Protein AF-A0AAW0KE02-F1 (afdb_monomer_lite)

Sequence (74 aa):
MAVHLVMRITFLLLLTHELAKATPPIAKPSCRSSCGNLSIPYPFGIEPDYYMDPWFEIYCEISSDESTTLLKPS

pLDDT: mean 80.22, std 10.5, range [55.19, 91.94]

InterPro domains:
  IPR025287 Wall-associated receptor kinase, galacturonan-binding domain [PF13947] (31-70)

Secondary structure (DSSP, 8-state):
-HHHHHHHHHHHHHHT---------SSSTTS--EETTEE--TT-BSSTTSSSSGGGBEEEEE-SS-EEEEEPP-

Radius of gyration: 22.74 Å; chains: 1; bounding box: 37×27×67 Å

Structure (mmCIF, N/CA/C/O backbone):
data_AF-A0AAW0KE02-F1
#
_entry.id   AF-A0AAW0KE02-F1
#
loop_
_atom_site.group_PDB
_atom_site.id
_atom_site.type_symbol
_atom_site.label_atom_id
_atom_site.label_alt_id
_atom_site.label_comp_id
_atom_site.label_asym_id
_atom_site.label_entity_id
_atom_site.label_seq_id
_atom_site.pdbx_PDB_ins_code
_atom_site.Cartn_x
_atom_site.Cartn_y
_atom_site.Cartn_z
_atom_site.occupancy
_atom_site.B_iso_or_equiv
_atom_site.auth_seq_id
_atom_site.auth_comp_id
_atom_site.auth_asym_id
_atom_site.auth_atom_id
_atom_site.pdbx_PDB_model_num
ATOM 1 N N . MET A 1 1 ? 24.250 -18.695 -47.184 1.00 76.44 1 MET A N 1
ATOM 2 C CA . MET A 1 1 ? 23.681 -19.600 -46.154 1.00 76.44 1 MET A CA 1
ATOM 3 C C . MET A 1 1 ? 24.120 -19.209 -44.742 1.00 76.44 1 MET A C 1
ATOM 5 O O . MET A 1 1 ? 23.261 -18.854 -43.950 1.00 76.44 1 MET A O 1
ATOM 9 N N . ALA A 1 2 ? 25.426 -19.169 -44.441 1.00 81.12 2 ALA A N 1
ATOM 10 C CA . ALA A 1 2 ? 25.946 -18.829 -43.105 1.00 81.12 2 ALA A CA 1
ATOM 11 C C . ALA A 1 2 ? 25.611 -17.399 -42.632 1.00 81.12 2 ALA A C 1
ATOM 13 O O . ALA A 1 2 ? 25.125 -17.220 -41.524 1.00 81.12 2 ALA A O 1
ATOM 14 N N . VAL A 1 3 ? 25.766 -16.387 -43.494 1.00 86.06 3 VAL A N 1
ATOM 15 C CA . VAL A 1 3 ? 25.438 -14.982 -43.157 1.00 86.06 3 VAL A CA 1
ATOM 16 C C . VAL A 1 3 ? 23.964 -14.783 -42.793 1.00 86.06 3 VAL A C 1
ATOM 18 O O . VAL A 1 3 ? 23.625 -14.008 -41.908 1.00 86.06 3 VAL A O 1
ATOM 21 N N . HIS A 1 4 ? 23.086 -15.547 -43.441 1.00 85.00 4 HIS A N 1
ATOM 22 C CA . HIS A 1 4 ? 21.647 -15.502 -43.213 1.00 85.00 4 HIS A CA 1
ATOM 23 C C . HIS A 1 4 ? 21.263 -16.182 -41.892 1.00 85.00 4 HIS A C 1
ATOM 25 O O . HIS A 1 4 ? 20.311 -15.772 -41.233 1.00 85.00 4 HIS A O 1
ATOM 31 N N . LEU A 1 5 ? 22.021 -17.213 -41.504 1.00 86.56 5 LEU A N 1
ATOM 32 C CA . LEU A 1 5 ? 21.880 -17.890 -40.220 1.00 86.56 5 LEU A CA 1
ATOM 33 C C . LEU A 1 5 ? 22.328 -16.975 -39.072 1.00 86.56 5 LEU A C 1
ATOM 35 O O . LEU A 1 5 ? 21.599 -16.837 -38.096 1.00 86.56 5 LEU A O 1
ATOM 39 N N . VAL A 1 6 ? 23.469 -16.293 -39.228 1.00 90.31 6 VAL A N 1
ATOM 40 C CA . VAL A 1 6 ? 23.990 -15.335 -38.238 1.00 90.31 6 VAL A CA 1
ATOM 41 C C . VAL A 1 6 ? 22.995 -14.200 -38.007 1.00 90.31 6 VAL A C 1
ATOM 43 O O . VAL A 1 6 ? 22.601 -13.975 -36.869 1.00 90.31 6 VAL A O 1
ATOM 46 N N . MET A 1 7 ? 22.491 -13.569 -39.075 1.00 87.69 7 MET A N 1
ATOM 47 C CA . MET A 1 7 ? 21.494 -12.494 -38.964 1.00 87.69 7 MET A CA 1
ATOM 48 C C . MET A 1 7 ? 20.225 -12.930 -38.217 1.00 87.69 7 MET A C 1
ATOM 50 O O . MET A 1 7 ? 19.694 -12.179 -37.400 1.00 87.69 7 MET A O 1
ATOM 54 N N . ARG A 1 8 ? 19.746 -14.158 -38.457 1.00 88.31 8 ARG A N 1
ATOM 55 C CA . ARG A 1 8 ? 18.569 -14.701 -37.761 1.00 88.31 8 ARG A CA 1
ATOM 56 C C . ARG A 1 8 ? 18.824 -14.932 -36.275 1.00 88.31 8 ARG A C 1
ATOM 58 O O . ARG A 1 8 ? 17.958 -14.613 -35.469 1.00 88.31 8 ARG A O 1
ATOM 65 N N . ILE A 1 9 ? 19.994 -15.452 -35.912 1.00 89.19 9 ILE A N 1
ATOM 66 C CA . ILE A 1 9 ? 20.368 -15.687 -34.510 1.00 89.19 9 ILE A CA 1
ATOM 67 C C . ILE A 1 9 ? 20.472 -14.357 -33.757 1.00 89.19 9 ILE A C 1
ATOM 69 O O . ILE A 1 9 ? 19.919 -14.228 -32.667 1.00 89.19 9 ILE A O 1
ATOM 73 N N . THR A 1 10 ? 21.111 -13.347 -34.353 1.00 89.00 10 THR A N 1
ATOM 74 C CA . THR A 1 10 ? 21.225 -12.012 -33.748 1.00 89.00 10 THR A CA 1
ATOM 75 C C . THR A 1 10 ? 19.852 -11.370 -33.539 1.00 89.00 10 THR A C 1
ATOM 77 O O . THR A 1 10 ? 19.592 -10.821 -32.474 1.00 89.00 10 THR A O 1
ATOM 80 N N . PHE A 1 11 ? 18.941 -11.492 -34.508 1.00 86.19 11 PHE A N 1
ATOM 81 C CA . PHE A 1 11 ? 17.572 -10.982 -34.385 1.00 86.19 11 PHE A CA 1
ATOM 82 C C . PHE A 1 11 ? 16.775 -11.674 -33.265 1.00 86.19 11 PHE A C 1
ATOM 84 O O . PHE A 1 11 ? 16.092 -11.004 -32.496 1.00 86.19 11 PHE A O 1
ATOM 91 N N . LEU A 1 12 ? 16.907 -12.998 -33.119 1.00 84.69 12 LEU A N 1
ATOM 92 C CA . LEU A 1 12 ? 16.262 -13.758 -32.040 1.00 84.69 12 LEU A CA 1
ATOM 93 C C . LEU A 1 12 ? 16.771 -13.355 -30.648 1.00 84.69 12 LEU A C 1
ATOM 95 O O . LEU A 1 12 ? 15.973 -13.239 -29.725 1.00 84.69 12 LEU A O 1
ATOM 99 N N . LEU A 1 13 ? 18.073 -13.091 -30.507 1.00 81.81 13 LEU A N 1
ATOM 100 C CA . LEU A 1 13 ? 18.674 -12.596 -29.261 1.00 81.81 13 LEU A CA 1
ATOM 101 C C . LEU A 1 13 ? 18.211 -11.172 -28.914 1.00 81.81 13 LEU A C 1
ATOM 103 O O . LEU A 1 13 ? 18.043 -10.839 -27.744 1.00 81.81 13 LEU A O 1
ATOM 107 N N . LEU A 1 14 ? 17.985 -10.318 -29.915 1.00 79.62 14 LEU A N 1
ATOM 108 C CA . LEU A 1 14 ? 17.462 -8.963 -29.708 1.00 79.62 14 LEU A CA 1
ATOM 109 C C . LEU A 1 14 ? 15.997 -8.975 -29.248 1.00 79.62 14 LEU A C 1
ATOM 111 O O . LEU A 1 14 ? 15.622 -8.167 -28.406 1.00 79.62 14 LEU A O 1
ATOM 115 N N . LEU A 1 15 ? 15.188 -9.925 -29.726 1.00 76.44 15 LEU A N 1
ATOM 116 C CA . LEU A 1 15 ? 13.782 -10.071 -29.324 1.00 76.44 15 LEU A CA 1
ATOM 117 C C . LEU A 1 15 ? 13.597 -10.462 -27.849 1.00 76.44 15 LEU A C 1
ATOM 119 O O . LEU A 1 15 ? 12.537 -10.206 -27.286 1.00 76.44 15 LEU A O 1
ATOM 123 N N . THR A 1 16 ? 14.604 -11.058 -27.209 1.00 72.50 16 THR A N 1
ATOM 124 C CA . THR A 1 16 ? 14.531 -11.465 -25.796 1.00 72.50 16 THR A CA 1
ATOM 125 C C . THR A 1 16 ? 14.966 -10.374 -24.810 1.00 72.50 16 THR A C 1
ATOM 127 O O . THR A 1 16 ? 15.060 -10.656 -23.619 1.00 72.50 16 THR A O 1
ATOM 130 N N . HIS A 1 17 ? 15.260 -9.150 -25.268 1.00 63.94 17 HIS A N 1
ATOM 131 C CA . HIS A 1 17 ? 15.874 -8.116 -24.422 1.00 63.94 17 HIS A CA 1
ATOM 132 C C . HIS A 1 17 ? 14.953 -7.422 -23.414 1.00 63.94 17 HIS A C 1
ATOM 134 O O . HIS A 1 17 ? 15.472 -6.759 -22.527 1.00 63.94 17 HIS A O 1
ATOM 140 N N . GLU A 1 18 ? 13.634 -7.606 -23.447 1.00 65.38 18 GLU A N 1
ATOM 141 C CA . GLU A 1 18 ? 12.756 -6.926 -22.486 1.00 65.38 18 GLU A CA 1
ATOM 142 C C . GLU A 1 18 ? 11.985 -7.923 -21.625 1.00 65.38 18 GLU A C 1
ATOM 144 O O . GLU A 1 18 ? 10.779 -8.122 -21.772 1.00 65.38 18 GLU A O 1
ATOM 149 N N . LEU A 1 19 ? 12.690 -8.532 -20.668 1.00 62.75 19 LEU A N 1
ATOM 150 C CA . LEU A 1 19 ? 12.041 -9.031 -19.461 1.00 62.75 19 LEU A CA 1
ATOM 151 C C . LEU A 1 19 ? 12.055 -7.898 -18.434 1.00 62.75 19 LEU A C 1
ATOM 153 O O . LEU A 1 19 ? 12.911 -7.845 -17.550 1.00 62.75 19 LEU A O 1
ATOM 157 N N . ALA A 1 20 ? 11.125 -6.953 -18.588 1.00 68.62 20 ALA A N 1
ATOM 158 C CA . ALA A 1 20 ? 10.904 -5.922 -17.589 1.00 68.62 20 ALA A CA 1
ATOM 159 C C . ALA A 1 20 ? 10.641 -6.617 -16.248 1.00 68.62 20 ALA A C 1
ATOM 161 O O . ALA A 1 20 ? 9.653 -7.337 -16.079 1.00 68.62 20 ALA A O 1
ATOM 162 N N . LYS A 1 21 ? 11.562 -6.440 -15.299 1.00 59.28 21 LYS A N 1
ATOM 163 C CA . LYS A 1 21 ? 11.411 -6.945 -13.940 1.00 59.28 21 LYS A CA 1
ATOM 164 C C . LYS A 1 21 ? 10.308 -6.119 -13.283 1.00 59.28 21 LYS A C 1
ATOM 166 O O . LYS A 1 21 ? 10.575 -5.081 -12.685 1.00 59.28 21 LYS A O 1
ATOM 171 N N . ALA A 1 22 ? 9.061 -6.546 -13.456 1.00 64.25 22 ALA A N 1
ATOM 172 C CA . ALA A 1 22 ? 7.941 -5.976 -12.734 1.00 64.25 22 ALA A CA 1
ATOM 173 C C . ALA A 1 22 ? 8.185 -6.252 -11.248 1.00 64.25 22 ALA A C 1
ATOM 175 O O . ALA A 1 22 ? 8.066 -7.388 -10.793 1.00 64.25 22 ALA A O 1
ATOM 176 N N . THR A 1 23 ? 8.597 -5.228 -10.501 1.00 65.69 23 THR A N 1
ATOM 177 C CA . THR A 1 23 ? 8.556 -5.291 -9.042 1.00 65.69 23 THR A CA 1
ATOM 178 C C . THR A 1 23 ? 7.078 -5.388 -8.676 1.00 65.69 23 THR A C 1
ATOM 180 O O . THR A 1 23 ? 6.335 -4.456 -8.999 1.00 65.69 23 THR A O 1
ATOM 183 N N . PRO A 1 24 ? 6.615 -6.502 -8.080 1.00 65.19 24 PRO A N 1
ATOM 184 C CA . PRO A 1 24 ? 5.236 -6.586 -7.633 1.00 65.19 24 PRO A CA 1
ATOM 185 C C . PRO A 1 24 ? 4.965 -5.418 -6.676 1.00 65.19 24 PRO A C 1
ATOM 187 O O . PRO A 1 24 ? 5.843 -5.069 -5.878 1.00 65.19 24 PRO A O 1
ATOM 190 N N . PRO A 1 25 ? 3.796 -4.767 -6.783 1.00 67.50 25 PRO A N 1
ATOM 191 C CA . PRO A 1 25 ? 3.466 -3.662 -5.903 1.00 67.50 25 PRO A CA 1
ATOM 192 C C . PRO A 1 25 ?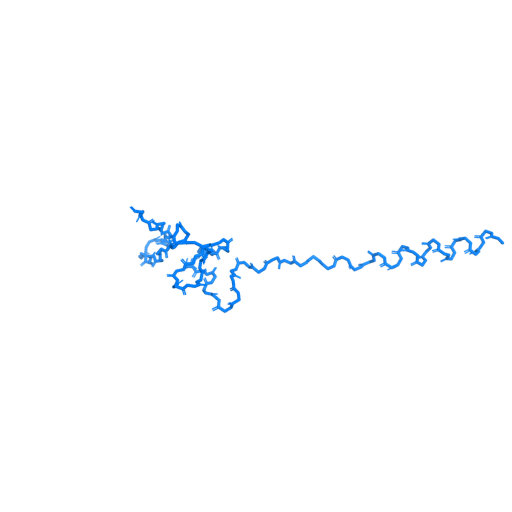 3.512 -4.165 -4.459 1.00 67.50 25 PRO A C 1
ATOM 194 O O . PRO A 1 25 ? 2.973 -5.226 -4.149 1.00 67.50 25 PRO A O 1
ATOM 197 N N . ILE A 1 26 ? 4.222 -3.424 -3.603 1.00 78.88 26 ILE A N 1
ATOM 198 C CA . ILE A 1 26 ? 4.472 -3.820 -2.214 1.00 78.88 26 ILE A CA 1
ATOM 199 C C . ILE A 1 26 ? 3.137 -4.004 -1.497 1.00 78.88 26 ILE A C 1
ATOM 201 O O . ILE A 1 26 ? 2.901 -5.066 -0.947 1.00 78.88 26 ILE A O 1
ATOM 205 N N . ALA A 1 27 ? 2.232 -3.032 -1.593 1.00 83.44 27 ALA A N 1
ATOM 206 C CA . ALA A 1 27 ? 0.859 -3.158 -1.118 1.00 83.44 27 ALA A CA 1
ATOM 207 C C . ALA A 1 27 ? -0.119 -3.209 -2.297 1.00 83.44 27 ALA A C 1
ATOM 209 O O . ALA A 1 27 ? 0.239 -2.910 -3.439 1.00 83.44 27 ALA A O 1
ATOM 210 N N . LYS A 1 28 ? -1.381 -3.545 -2.019 1.00 82.81 28 LYS A N 1
ATOM 211 C CA . LYS A 1 28 ? -2.460 -3.416 -3.004 1.00 82.81 28 LYS A CA 1
ATOM 212 C C . LYS A 1 28 ? -2.545 -1.938 -3.493 1.00 82.81 28 LYS A C 1
ATOM 214 O O . LYS A 1 28 ? -2.102 -1.019 -2.798 1.00 82.81 28 LYS A O 1
ATOM 219 N N . PRO A 1 29 ? -2.997 -1.662 -4.730 1.00 83.25 29 PRO A N 1
ATOM 220 C CA . PRO A 1 29 ? -3.050 -0.289 -5.234 1.00 83.25 29 PRO A CA 1
ATOM 221 C C . PRO A 1 29 ? -3.934 0.611 -4.364 1.00 83.25 29 PRO A C 1
ATOM 223 O O . PRO A 1 29 ? -4.985 0.179 -3.899 1.00 83.25 29 PRO A O 1
ATOM 226 N N . SER A 1 30 ? -3.503 1.861 -4.171 1.00 84.50 30 SER A N 1
ATOM 227 C CA . SER A 1 30 ? -4.155 2.855 -3.299 1.00 84.50 30 SER A CA 1
ATOM 228 C C . SER A 1 30 ? -4.143 2.520 -1.802 1.00 84.50 30 SER A C 1
ATOM 230 O O . SER A 1 30 ? -4.800 3.201 -1.022 1.00 84.50 30 SER A O 1
ATOM 232 N N . CYS A 1 31 ? -3.372 1.511 -1.391 1.00 86.25 31 CYS A N 1
ATOM 233 C CA . CYS A 1 31 ? -3.237 1.072 -0.008 1.00 86.25 31 CYS A CA 1
ATOM 234 C C . CYS A 1 31 ? -2.090 1.753 0.726 1.00 86.25 31 CYS A C 1
ATOM 236 O O . CYS A 1 31 ? -1.024 1.994 0.155 1.00 86.25 31 CYS A O 1
ATOM 238 N N . ARG A 1 32 ? -2.263 1.974 2.033 1.00 87.25 32 ARG A N 1
ATOM 239 C CA . ARG A 1 32 ? -1.153 2.355 2.905 1.00 87.25 32 ARG A CA 1
ATOM 240 C C . ARG A 1 32 ? -0.123 1.223 2.955 1.00 87.25 32 ARG A C 1
ATOM 242 O O . ARG A 1 32 ? -0.373 0.173 3.534 1.00 87.25 32 ARG A O 1
ATOM 249 N N . SER A 1 33 ? 1.048 1.460 2.366 1.00 89.19 33 SER A N 1
ATOM 250 C CA . SER A 1 33 ? 2.129 0.472 2.239 1.00 89.19 33 SER A CA 1
ATOM 251 C C . SER A 1 33 ? 3.191 0.557 3.339 1.00 89.19 33 SER A C 1
ATOM 253 O O . SER A 1 33 ? 4.229 -0.102 3.239 1.00 89.19 33 SER A O 1
ATOM 255 N N . SER A 1 34 ? 2.991 1.402 4.354 1.00 88.81 34 SER A N 1
ATOM 256 C CA . SER A 1 34 ? 3.924 1.546 5.473 1.00 88.81 34 SER A CA 1
ATOM 257 C C . SER A 1 34 ? 3.269 2.001 6.780 1.00 88.81 34 SER A C 1
ATOM 259 O O . SER A 1 34 ? 2.284 2.747 6.802 1.00 88.81 34 SER A O 1
ATOM 261 N N . CYS A 1 35 ? 3.870 1.574 7.886 1.00 88.19 35 CYS A N 1
ATOM 262 C CA . CYS A 1 35 ? 3.598 2.016 9.249 1.00 88.19 35 CYS A CA 1
ATOM 263 C C . CYS A 1 35 ? 4.928 2.476 9.859 1.00 88.19 35 CYS A C 1
ATOM 265 O O . CYS A 1 35 ? 5.819 1.657 10.073 1.00 88.19 35 CYS A O 1
ATOM 267 N N . GLY A 1 36 ? 5.100 3.788 10.054 1.00 85.44 36 GLY A N 1
ATOM 268 C CA . GLY A 1 36 ? 6.394 4.363 10.428 1.00 85.44 36 GLY A CA 1
ATOM 269 C C . GLY A 1 36 ? 7.491 3.976 9.431 1.00 85.44 36 GLY A C 1
ATOM 270 O O . GLY A 1 36 ? 7.368 4.264 8.241 1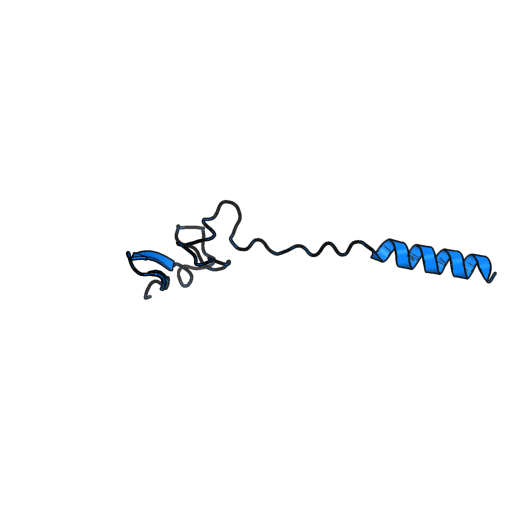.00 85.44 36 GLY A O 1
ATOM 271 N N . ASN A 1 37 ? 8.540 3.306 9.916 1.00 85.62 37 ASN A N 1
ATOM 272 C CA . ASN A 1 37 ? 9.652 2.814 9.093 1.00 85.62 37 ASN A CA 1
ATOM 273 C C . ASN A 1 37 ? 9.464 1.363 8.596 1.00 85.62 37 ASN A C 1
ATOM 275 O O . ASN A 1 37 ? 10.347 0.816 7.937 1.00 85.62 37 ASN A O 1
ATOM 279 N N . LEU A 1 38 ? 8.334 0.724 8.913 1.00 85.25 38 LEU A N 1
ATOM 280 C CA . LEU A 1 38 ? 8.016 -0.633 8.474 1.00 85.25 38 LEU A CA 1
ATOM 281 C C . LEU A 1 38 ? 7.206 -0.601 7.181 1.00 85.25 38 LEU A C 1
ATOM 283 O O . LEU A 1 38 ? 6.242 0.155 7.048 1.00 85.25 38 LEU A O 1
ATOM 287 N N . SER A 1 39 ? 7.581 -1.454 6.232 1.00 88.44 39 SER A N 1
ATOM 288 C CA . SER A 1 39 ? 6.813 -1.673 5.010 1.00 88.44 39 SER A CA 1
ATOM 289 C C . SER A 1 39 ? 5.737 -2.734 5.239 1.00 88.44 39 SER A C 1
ATOM 291 O O . SER A 1 39 ? 5.980 -3.726 5.920 1.00 88.44 39 SER A O 1
ATOM 293 N N . ILE A 1 40 ? 4.555 -2.520 4.664 1.00 89.44 40 ILE A N 1
ATOM 294 C CA . ILE A 1 40 ? 3.397 -3.412 4.755 1.00 89.44 40 ILE A CA 1
ATOM 295 C C . ILE A 1 40 ? 3.211 -4.063 3.384 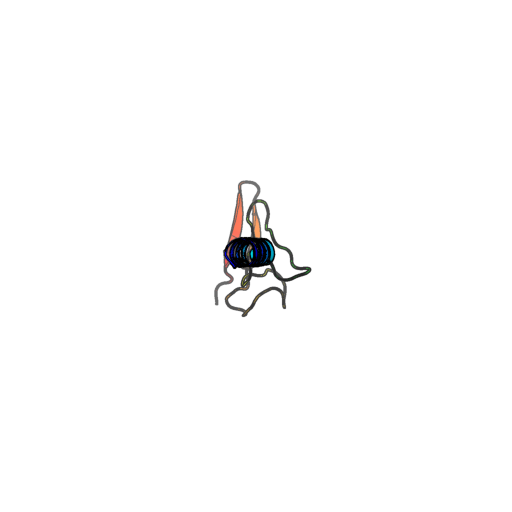1.00 89.44 40 ILE A C 1
ATOM 297 O O . ILE A 1 40 ? 2.654 -3.426 2.483 1.00 89.44 40 ILE A O 1
ATOM 301 N N . PRO A 1 41 ? 3.712 -5.293 3.186 1.00 88.19 41 PRO A N 1
ATOM 302 C CA . PRO A 1 41 ? 3.494 -6.003 1.944 1.00 88.19 41 PRO A CA 1
ATOM 303 C C . PRO A 1 41 ? 2.080 -6.601 1.887 1.00 88.19 41 PRO A C 1
ATOM 305 O O . PRO A 1 41 ? 1.522 -6.996 2.906 1.00 88.19 41 PRO A O 1
ATOM 308 N N . TYR A 1 42 ? 1.507 -6.761 0.697 1.00 88.50 42 TYR A N 1
ATOM 309 C CA . TYR A 1 42 ? 0.375 -7.666 0.498 1.00 88.50 42 TYR A CA 1
ATOM 310 C C . TYR A 1 42 ? 0.809 -9.087 0.910 1.00 88.50 42 TYR A C 1
ATOM 312 O O . TYR A 1 42 ? 1.923 -9.488 0.555 1.00 88.50 42 TYR A O 1
ATOM 320 N N . PRO A 1 43 ? 0.002 -9.870 1.652 1.00 90.12 43 PRO A N 1
ATOM 321 C CA . PRO A 1 43 ? -1.448 -9.763 1.880 1.00 90.12 43 PRO A CA 1
ATOM 322 C C . PRO A 1 43 ? -1.914 -8.907 3.072 1.00 90.12 43 PRO A C 1
ATOM 324 O O . PRO A 1 43 ? -3.110 -8.922 3.366 1.00 90.12 43 PRO A O 1
ATOM 327 N N . PHE A 1 44 ? -1.018 -8.195 3.761 1.00 91.62 44 PHE A N 1
ATOM 328 C CA . PHE A 1 44 ? -1.343 -7.435 4.971 1.00 91.62 44 PHE A CA 1
ATOM 329 C C . PHE A 1 44 ? -1.984 -6.078 4.668 1.00 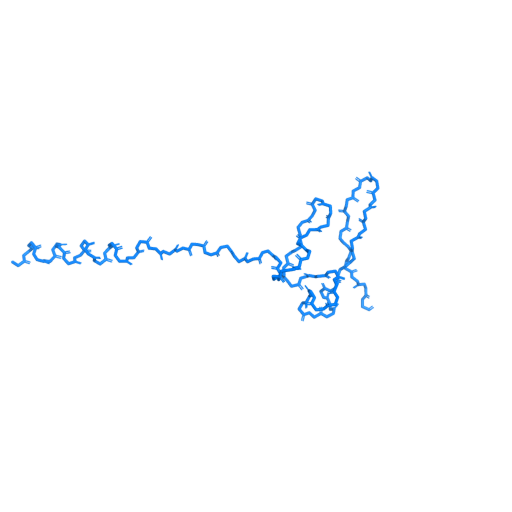91.62 44 PHE A C 1
ATOM 331 O O . PHE A 1 44 ? -1.681 -5.443 3.657 1.00 91.62 44 PHE A O 1
ATOM 338 N N . GLY A 1 45 ? -2.831 -5.611 5.583 1.00 90.31 45 GLY A N 1
ATOM 339 C CA . GLY A 1 45 ? -3.522 -4.332 5.461 1.00 90.31 45 GLY A CA 1
ATOM 340 C C . GLY A 1 45 ? -4.037 -3.820 6.800 1.00 90.31 45 GLY A C 1
ATOM 341 O O . GLY A 1 45 ? -4.335 -4.601 7.698 1.00 90.31 45 GLY A O 1
ATOM 342 N N . ILE A 1 46 ? -4.129 -2.497 6.927 1.00 89.06 46 ILE A N 1
ATOM 343 C CA . ILE A 1 46 ? -4.642 -1.831 8.138 1.00 89.06 46 ILE A CA 1
ATOM 344 C C . ILE A 1 46 ? -6.149 -1.568 8.029 1.00 89.06 46 ILE A C 1
ATOM 346 O O . ILE A 1 46 ? -6.872 -1.589 9.018 1.00 89.06 46 ILE A O 1
ATOM 350 N N . GLU A 1 47 ? -6.621 -1.297 6.814 1.00 85.94 47 GLU A N 1
ATOM 351 C CA . GLU A 1 47 ? -7.992 -0.873 6.540 1.00 85.94 47 GLU A CA 1
ATOM 352 C C . GLU A 1 47 ? -8.820 -2.019 5.926 1.00 85.94 47 GLU A C 1
ATOM 354 O O . GLU A 1 47 ? -8.260 -2.905 5.271 1.00 85.94 47 GLU A O 1
ATOM 359 N N . PRO A 1 48 ? -10.156 -2.014 6.087 1.00 83.25 48 PRO A N 1
ATOM 360 C CA . PRO A 1 48 ? -11.035 -2.977 5.424 1.00 83.25 48 PRO A CA 1
ATOM 361 C C . PRO A 1 48 ? -10.859 -2.943 3.904 1.00 83.25 48 PRO A C 1
ATOM 363 O O . PRO A 1 48 ? -10.802 -1.865 3.329 1.00 83.25 48 PRO A O 1
ATOM 366 N N . ASP A 1 49 ? -10.789 -4.111 3.263 1.00 84.31 49 ASP A N 1
ATOM 367 C CA . ASP A 1 49 ? -10.457 -4.305 1.838 1.00 84.31 49 ASP A CA 1
ATOM 368 C C . ASP A 1 49 ? -8.976 -4.112 1.466 1.00 84.31 49 ASP A C 1
ATOM 370 O O . ASP A 1 49 ? -8.607 -4.314 0.304 1.00 84.31 49 ASP A O 1
ATOM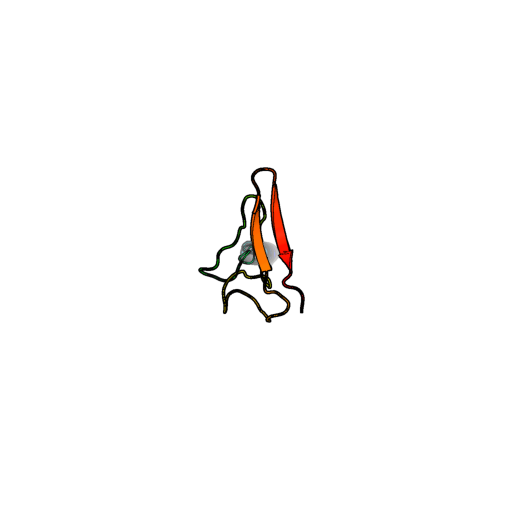 374 N N . TYR A 1 50 ? -8.102 -3.773 2.416 1.00 90.00 50 TYR A N 1
ATOM 375 C CA . TYR A 1 50 ? -6.667 -3.575 2.171 1.00 90.00 50 TYR A CA 1
ATOM 376 C C . TYR A 1 50 ? -5.812 -4.805 2.515 1.00 90.00 50 TYR A C 1
ATOM 378 O O . TYR A 1 50 ? -4.610 -4.798 2.263 1.00 90.00 50 TYR A O 1
ATOM 386 N N . TYR A 1 51 ? -6.430 -5.874 3.019 1.00 90.50 51 TYR A N 1
ATOM 387 C CA . TYR A 1 51 ? -5.826 -7.178 3.306 1.00 90.50 51 TYR A CA 1
ATOM 388 C C . TYR A 1 51 ? -6.501 -8.298 2.496 1.00 90.50 51 TYR A C 1
ATOM 390 O O . TYR A 1 51 ? -7.613 -8.135 1.994 1.00 90.50 51 TYR A O 1
ATOM 398 N N . MET A 1 52 ? -5.824 -9.438 2.330 1.00 90.56 52 MET A N 1
ATOM 399 C CA . MET A 1 52 ? -6.364 -10.587 1.579 1.00 90.56 52 MET A CA 1
ATOM 400 C C . MET A 1 52 ? -7.487 -11.318 2.323 1.00 90.56 52 MET A C 1
ATOM 402 O O . MET A 1 52 ? -8.422 -11.805 1.697 1.00 90.56 52 MET A O 1
ATOM 406 N N . ASP A 1 53 ? -7.364 -11.412 3.642 1.00 91.44 53 ASP A N 1
ATOM 407 C CA . ASP A 1 53 ? -8.268 -12.124 4.543 1.00 91.44 53 ASP A CA 1
ATOM 408 C C . ASP A 1 53 ? -8.174 -11.462 5.934 1.00 91.44 53 ASP A C 1
ATOM 410 O O . ASP A 1 53 ? -7.117 -10.889 6.226 1.00 91.44 53 ASP A O 1
ATOM 414 N N . PRO A 1 54 ? -9.218 -11.499 6.789 1.00 90.19 54 PRO A N 1
ATOM 415 C CA . PRO A 1 54 ? -9.174 -10.901 8.129 1.00 90.19 54 PRO A CA 1
ATOM 416 C C . PRO A 1 54 ? -7.986 -11.341 8.998 1.00 90.19 54 PRO A C 1
ATOM 418 O O . PRO A 1 54 ? -7.560 -10.592 9.873 1.00 90.19 54 PRO A O 1
ATOM 421 N N . TRP A 1 55 ? -7.393 -12.509 8.739 1.00 89.69 55 TRP A N 1
ATOM 422 C CA . TRP A 1 55 ? -6.176 -12.977 9.418 1.00 89.69 55 TRP A CA 1
ATOM 423 C C . TRP A 1 55 ? -4.925 -12.146 9.089 1.00 89.69 55 TRP A C 1
ATOM 425 O O . TRP A 1 55 ? -3.926 -12.215 9.804 1.00 89.69 55 TRP A O 1
ATOM 435 N N . PHE A 1 56 ? -4.965 -11.368 8.007 1.00 91.06 56 PHE A N 1
ATOM 436 C CA . PHE A 1 56 ? -3.909 -10.445 7.591 1.00 91.06 56 PHE A CA 1
ATOM 437 C C . PHE A 1 56 ? -4.211 -8.985 7.967 1.00 91.06 56 PHE A C 1
ATOM 439 O O . PHE A 1 56 ? -3.479 -8.083 7.548 1.00 91.06 56 PHE A O 1
ATOM 446 N N . GLU A 1 57 ? -5.267 -8.736 8.748 1.00 91.94 57 GLU A N 1
ATOM 447 C CA . GLU A 1 57 ? -5.520 -7.423 9.341 1.00 91.94 57 GLU A CA 1
ATOM 448 C C . GLU A 1 57 ? -4.432 -7.109 10.381 1.00 91.94 57 GLU A C 1
ATOM 450 O O . GLU A 1 57 ? -4.163 -7.889 11.302 1.00 91.94 57 GLU A O 1
ATOM 455 N N . ILE A 1 58 ? -3.798 -5.947 10.237 1.00 89.81 58 ILE A N 1
ATOM 456 C CA . ILE A 1 58 ? -2.757 -5.469 11.150 1.00 89.81 58 ILE A CA 1
ATOM 457 C C . ILE A 1 58 ? -3.109 -4.101 11.718 1.00 89.81 58 ILE A C 1
ATOM 459 O O . ILE A 1 58 ? -3.724 -3.272 11.051 1.00 89.81 58 ILE A O 1
ATOM 463 N N . TYR A 1 59 ? -2.643 -3.822 12.930 1.00 88.50 59 TYR A N 1
ATOM 464 C CA . TYR A 1 59 ? -2.704 -2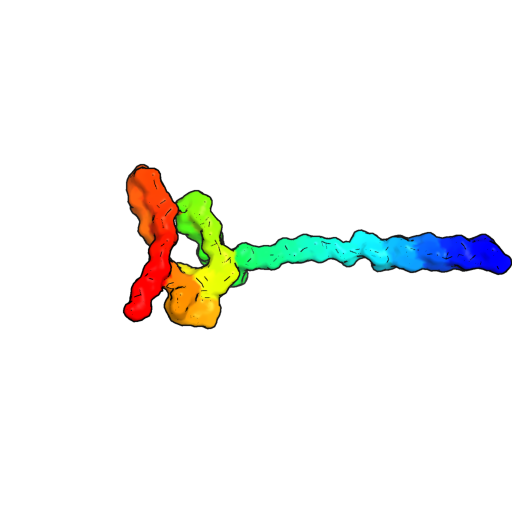.489 13.518 1.00 88.50 59 TYR A CA 1
ATOM 465 C C . TYR A 1 59 ? -1.339 -1.817 13.457 1.00 88.50 59 TYR A C 1
ATOM 467 O O . TYR A 1 59 ? -0.295 -2.441 13.656 1.00 88.50 59 TYR A O 1
ATOM 475 N N . CYS A 1 60 ? -1.368 -0.520 13.165 1.00 87.06 60 CYS A N 1
ATOM 476 C CA . CYS A 1 60 ? -0.194 0.333 13.180 1.00 87.06 60 CYS A CA 1
ATOM 477 C C . CYS A 1 60 ? -0.175 1.117 14.490 1.00 87.06 60 CYS A C 1
ATOM 479 O O . CYS A 1 60 ? -0.961 2.053 14.651 1.00 87.06 60 CYS A O 1
ATOM 481 N N . GLU A 1 61 ? 0.713 0.742 15.408 1.00 83.19 61 GLU A N 1
ATOM 482 C CA . GLU A 1 61 ? 0.944 1.487 16.643 1.00 83.19 61 GLU A CA 1
ATOM 483 C C . GLU A 1 61 ? 2.263 2.257 16.528 1.00 83.19 61 GLU A C 1
ATOM 485 O O . GLU A 1 61 ? 3.332 1.687 16.301 1.00 83.19 61 GLU A O 1
ATOM 490 N N . ILE A 1 62 ? 2.172 3.583 16.637 1.00 74.25 62 ILE A N 1
ATOM 491 C CA . ILE A 1 62 ? 3.330 4.475 16.593 1.00 74.25 62 ILE A CA 1
ATOM 492 C C . ILE A 1 62 ? 3.656 4.839 18.040 1.00 74.25 62 ILE A C 1
ATOM 494 O O . ILE A 1 62 ? 3.018 5.725 18.610 1.00 74.25 62 ILE A O 1
ATOM 498 N N . SER A 1 63 ? 4.625 4.145 18.638 1.00 72.75 63 SER A N 1
ATOM 499 C CA . SER A 1 63 ? 5.191 4.553 19.924 1.00 72.75 63 SER A CA 1
ATOM 500 C C . SER A 1 63 ? 6.318 5.567 19.701 1.00 72.75 63 SER A C 1
ATOM 502 O O . SER A 1 63 ? 6.909 5.624 18.621 1.00 72.75 63 SER A O 1
ATOM 504 N N . SER A 1 64 ? 6.619 6.386 20.709 1.00 68.88 64 SER A N 1
ATOM 505 C CA . SER A 1 64 ? 7.723 7.356 20.668 1.00 68.88 64 SER A CA 1
ATOM 506 C C . SER A 1 64 ? 9.101 6.719 20.460 1.00 68.88 64 SER A C 1
ATOM 508 O O . SER A 1 64 ? 10.030 7.433 20.091 1.00 68.88 64 SER A O 1
ATOM 510 N N . ASP A 1 65 ? 9.219 5.403 20.660 1.00 63.94 65 ASP A N 1
ATOM 511 C CA . ASP A 1 65 ? 10.495 4.689 20.678 1.00 63.94 65 ASP A CA 1
ATOM 512 C C . ASP A 1 65 ? 10.650 3.657 19.545 1.00 63.94 65 ASP A C 1
ATOM 514 O O . ASP A 1 65 ? 11.778 3.343 19.177 1.00 63.94 65 ASP A O 1
ATOM 518 N N . GLU A 1 66 ? 9.567 3.182 18.916 1.00 61.00 66 GLU A N 1
ATOM 519 C CA . GLU A 1 66 ? 9.615 2.345 17.704 1.00 61.00 66 GLU A CA 1
ATOM 520 C C . GLU A 1 66 ? 8.218 2.190 17.069 1.00 61.00 66 GLU A C 1
ATOM 522 O O . GLU A 1 66 ? 7.199 2.145 17.765 1.00 61.00 66 GLU A O 1
ATOM 527 N N . SER A 1 67 ? 8.155 2.094 15.737 1.00 58.50 67 SER A N 1
ATOM 528 C CA . SER A 1 67 ? 6.921 1.761 15.017 1.00 58.50 67 SER A CA 1
ATOM 529 C C . SER A 1 67 ? 6.757 0.246 14.964 1.00 58.50 67 SER A C 1
ATOM 531 O O . SER A 1 67 ? 7.541 -0.411 14.285 1.00 58.50 67 SER A O 1
ATOM 533 N N . THR A 1 68 ? 5.713 -0.292 15.593 1.00 64.50 68 THR A N 1
ATOM 534 C CA . THR A 1 68 ? 5.469 -1.741 15.663 1.00 64.50 68 THR A CA 1
ATOM 535 C C . THR A 1 68 ? 4.194 -2.088 14.900 1.00 64.50 68 THR A C 1
ATOM 537 O O . THR A 1 68 ? 3.132 -1.511 15.133 1.00 64.50 68 THR A O 1
ATOM 540 N N . THR A 1 69 ? 4.277 -3.042 13.970 1.00 64.94 69 THR A N 1
ATOM 541 C CA . THR A 1 69 ? 3.094 -3.662 13.355 1.00 64.94 69 THR A CA 1
ATOM 542 C C . THR A 1 69 ? 2.632 -4.819 14.230 1.00 64.94 69 THR A C 1
ATOM 544 O O . THR A 1 69 ? 3.381 -5.782 14.405 1.00 64.94 69 THR A O 1
ATOM 547 N N . LEU A 1 70 ? 1.411 -4.755 14.756 1.00 73.19 70 LEU A N 1
ATOM 548 C CA . LEU A 1 70 ? 0.817 -5.856 15.515 1.00 73.19 70 LEU A CA 1
ATOM 549 C C . LEU A 1 70 ? -0.202 -6.590 14.645 1.00 73.19 70 LEU A C 1
ATOM 551 O O . LEU A 1 70 ? -1.081 -5.966 14.048 1.00 73.19 70 LEU A O 1
ATOM 555 N N . LEU A 1 71 ? -0.089 -7.918 14.581 1.00 72.00 71 LEU A N 1
ATOM 556 C CA . LEU A 1 71 ? -1.142 -8.757 14.012 1.00 72.00 71 LEU A CA 1
ATOM 557 C C . LEU A 1 71 ? -2.367 -8.666 14.920 1.00 72.00 71 LEU A C 1
ATOM 559 O O . LEU A 1 71 ? -2.236 -8.762 16.145 1.00 72.00 71 LEU A O 1
ATOM 563 N N . LYS A 1 72 ? -3.553 -8.494 14.334 1.00 71.81 72 LYS A N 1
ATOM 564 C CA . LYS A 1 72 ? -4.793 -8.586 15.099 1.00 71.81 72 LYS A CA 1
ATOM 565 C C . LYS A 1 72 ? -4.900 -9.998 15.701 1.00 71.81 72 LYS A C 1
ATOM 567 O O . LYS A 1 72 ? -4.823 -10.971 14.951 1.00 71.81 72 LYS A O 1
ATOM 572 N N . PRO A 1 73 ? -5.070 -10.144 17.027 1.00 59.88 73 PRO A N 1
ATOM 573 C CA . PRO A 1 73 ? -5.395 -11.442 17.602 1.00 59.88 73 PRO A CA 1
ATOM 574 C C . PRO A 1 73 ? -6.785 -11.879 17.114 1.00 59.88 73 PRO A C 1
ATOM 576 O O . PRO A 1 73 ? -7.725 -11.080 17.134 1.00 59.88 73 PRO A O 1
ATOM 579 N N . SER A 1 74 ? -6.868 -13.128 16.639 1.00 55.19 74 SER A N 1
ATOM 580 C CA . SER A 1 74 ? -8.113 -13.794 16.225 1.00 55.19 74 SER A CA 1
ATOM 581 C C . SER A 1 74 ? -9.078 -14.007 17.383 1.00 55.19 74 SER A C 1
ATOM 583 O O . SER A 1 74 ? -8.613 -14.200 18.528 1.00 55.19 74 SER A O 1
#

Organism: Quercus suber (NCBI:txid58331)

Foldseek 3Di:
DVVVVVVVVVVVVVVPPDPPPPPDDQWDPPFDQDQVPDGNGPQAHQDPVRHPDLQRHWDWDDDPVDTDIHGDDD